Protein AF-A0A3S3JPJ8-F1 (afdb_monomer)

Solvent-accessible surface area (backbone atoms only — not comparable to full-atom values): 6575 Å² total; per-residue (Å²): 144,86,65,83,69,65,68,68,59,71,70,64,73,77,69,78,85,74,82,78,93,69,81,70,81,70,84,70,82,74,84,65,53,72,69,57,46,54,54,53,49,55,53,47,53,54,54,50,52,53,52,50,52,54,48,52,54,51,52,53,53,51,51,51,51,56,52,53,51,61,72,70,47,74,79,75,75,90,65,81,75,76,72,68,74,43,51,73,43,78,57,88,97,45,76,45,74,52,62,126

pLDDT: mean 73.3, std 16.51, range [45.66, 97.5]

Secondary structure (DSSP, 8-state):
--STTTTTTTTTTTSS----TT-----------HHHHHHHHHHHHHHHHHHHHHHHHHHHHHHHHHHHHHHHSPPPP-------SEEEEEETTEEEEEE-

Radius of gyration: 34.45 Å; Cα contacts (8 Å, |Δi|>4): 21; chains: 1; bounding box: 73×82×57 Å

Structure (mmCIF, N/CA/C/O backbone):
data_AF-A0A3S3JPJ8-F1
#
_entry.id   AF-A0A3S3JPJ8-F1
#
loop_
_atom_site.group_PDB
_atom_site.id
_atom_site.type_symbol
_atom_site.label_atom_id
_atom_site.label_alt_id
_atom_site.label_comp_id
_atom_site.label_asym_id
_atom_site.label_entity_id
_atom_site.label_seq_id
_atom_site.pdbx_PDB_ins_code
_atom_site.Cartn_x
_atom_site.Cartn_y
_atom_site.Cartn_z
_atom_site.occupancy
_atom_site.B_iso_or_equiv
_atom_site.auth_seq_id
_atom_site.auth_comp_id
_atom_site.auth_asym_id
_atom_site.auth_atom_id
_atom_site.pdbx_PDB_model_num
ATOM 1 N N . MET A 1 1 ? 24.133 66.945 -20.754 1.00 53.72 1 MET A N 1
ATOM 2 C CA . MET A 1 1 ? 22.801 66.301 -20.659 1.00 53.72 1 MET A CA 1
ATOM 3 C C . MET A 1 1 ? 22.770 64.983 -21.441 1.00 53.72 1 MET A C 1
ATOM 5 O O . MET A 1 1 ? 22.183 64.934 -22.510 1.00 53.72 1 MET A O 1
ATOM 9 N N . SER A 1 2 ? 23.423 63.915 -20.963 1.00 57.03 2 SER A N 1
ATOM 10 C CA . SER A 1 2 ? 23.468 62.642 -21.717 1.00 57.03 2 SER A CA 1
ATOM 11 C C . SER A 1 2 ? 23.725 61.404 -20.843 1.00 57.03 2 SER A C 1
ATOM 13 O O . SER A 1 2 ? 24.371 60.460 -21.279 1.00 57.03 2 SER A O 1
ATOM 15 N N . GLN A 1 3 ? 23.268 61.396 -19.588 1.00 51.91 3 GLN A N 1
ATOM 16 C CA . GLN A 1 3 ? 23.331 60.182 -18.752 1.00 51.91 3 GLN A CA 1
ATOM 17 C C . GLN A 1 3 ? 21.976 59.783 -18.154 1.00 51.91 3 GLN A C 1
ATOM 19 O O . GLN A 1 3 ? 21.758 58.624 -17.826 1.00 51.91 3 GLN A O 1
ATOM 24 N N . SER A 1 4 ? 21.003 60.695 -18.123 1.00 53.66 4 SER A N 1
ATOM 25 C CA . SER A 1 4 ? 19.684 60.442 -17.531 1.00 53.66 4 SER A CA 1
ATOM 26 C C . SER A 1 4 ? 18.716 59.652 -18.425 1.00 53.66 4 SER A C 1
ATOM 28 O O . SER A 1 4 ? 17.631 59.310 -17.970 1.00 53.66 4 SER A O 1
ATOM 30 N N . ARG A 1 5 ? 19.067 59.373 -19.691 1.00 52.84 5 ARG A N 1
ATOM 31 C CA . ARG A 1 5 ? 18.181 58.656 -20.635 1.00 52.84 5 ARG A CA 1
ATOM 32 C C . ARG A 1 5 ? 18.534 57.188 -20.862 1.00 52.84 5 ARG A C 1
ATOM 34 O O . ARG A 1 5 ? 17.709 56.458 -21.389 1.00 52.84 5 ARG A O 1
ATOM 41 N N . LEU A 1 6 ? 19.723 56.745 -20.450 1.00 50.62 6 LEU A N 1
ATOM 42 C CA . LEU A 1 6 ? 20.104 55.331 -20.551 1.00 50.62 6 LEU A CA 1
ATOM 43 C C . LEU A 1 6 ? 19.577 54.507 -19.367 1.00 50.62 6 LEU A C 1
ATOM 45 O O . LEU A 1 6 ? 19.262 53.335 -19.532 1.00 50.62 6 LEU A O 1
ATOM 49 N N . SER A 1 7 ? 19.397 55.128 -18.196 1.00 50.59 7 SER A N 1
ATOM 50 C CA . SER A 1 7 ? 18.918 54.440 -16.986 1.00 50.59 7 SER A CA 1
ATOM 51 C C . SER A 1 7 ? 17.425 54.066 -17.032 1.00 50.59 7 SER A C 1
ATOM 53 O O . SER A 1 7 ? 16.989 53.136 -16.365 1.00 50.59 7 SER A O 1
ATOM 55 N N . THR A 1 8 ? 16.623 54.737 -17.864 1.00 50.56 8 THR A N 1
ATOM 56 C CA . THR A 1 8 ? 15.173 54.482 -17.980 1.00 50.56 8 THR A CA 1
ATOM 57 C C . THR A 1 8 ? 14.792 53.425 -19.017 1.00 50.56 8 THR A C 1
ATOM 59 O O . THR A 1 8 ? 13.630 53.035 -19.069 1.00 50.56 8 THR A O 1
ATOM 62 N N . ILE A 1 9 ? 15.736 52.935 -19.828 1.00 52.69 9 ILE A N 1
ATOM 63 C CA . ILE A 1 9 ? 15.453 51.896 -20.837 1.00 52.69 9 ILE A CA 1
ATOM 64 C C . ILE A 1 9 ? 15.691 50.491 -20.265 1.00 52.69 9 ILE A C 1
ATOM 66 O O . ILE A 1 9 ? 15.013 49.542 -20.648 1.00 52.69 9 ILE A O 1
ATOM 70 N N . PHE A 1 10 ? 16.596 50.344 -19.293 1.00 51.00 10 PHE A N 1
ATOM 71 C CA . PHE A 1 10 ? 16.893 49.033 -18.706 1.00 51.00 10 PHE A CA 1
ATOM 72 C C . PHE A 1 10 ? 15.825 48.519 -17.730 1.00 51.00 10 PHE A C 1
ATOM 74 O O . PHE A 1 10 ? 15.794 47.324 -17.451 1.00 51.00 10 PHE A O 1
ATOM 81 N N . THR A 1 11 ? 14.921 49.369 -17.237 1.00 52.44 11 THR A N 1
ATOM 82 C CA . THR A 1 11 ? 13.8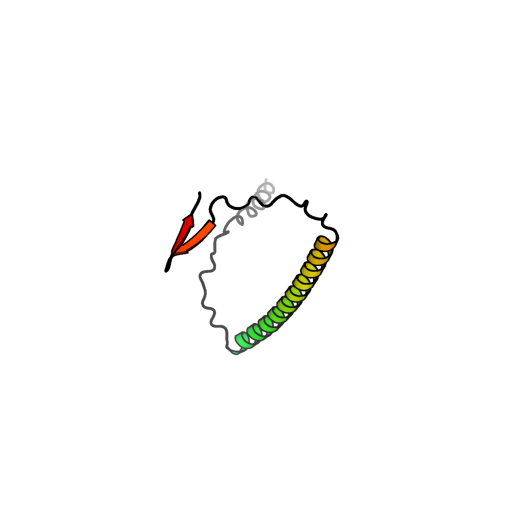88 48.957 -16.270 1.00 52.44 11 THR A CA 1
ATOM 83 C C . THR A 1 11 ? 12.546 48.565 -16.895 1.00 52.44 11 THR A C 1
ATOM 85 O O . THR A 1 11 ? 11.737 47.948 -16.209 1.00 52.44 11 THR A O 1
ATOM 88 N N . SER A 1 12 ? 12.297 48.829 -18.183 1.00 48.16 12 SER A N 1
ATOM 89 C CA . SER A 1 12 ? 11.035 48.446 -18.846 1.00 48.16 12 SER A CA 1
ATOM 90 C C . SER A 1 12 ? 11.091 47.109 -19.597 1.00 48.16 12 SER A C 1
ATOM 92 O O . SER A 1 12 ? 10.045 46.553 -19.926 1.00 48.16 12 SER A O 1
ATOM 94 N N . ALA A 1 13 ? 12.280 46.539 -19.818 1.00 49.94 13 ALA A N 1
ATOM 95 C CA . ALA A 1 13 ? 12.438 45.266 -20.530 1.00 49.94 13 ALA A CA 1
ATOM 96 C C . ALA A 1 13 ? 12.241 44.012 -19.649 1.00 49.94 13 ALA A C 1
ATOM 98 O O . ALA A 1 13 ? 12.196 42.902 -20.171 1.00 49.94 13 ALA A O 1
ATOM 99 N N . LEU A 1 14 ? 12.101 44.162 -18.326 1.00 52.97 14 LEU A N 1
ATOM 100 C CA . LEU A 1 14 ? 11.967 43.031 -17.391 1.00 52.97 14 LEU A CA 1
ATOM 101 C C . LEU A 1 14 ? 10.517 42.613 -17.087 1.00 52.97 14 LEU A C 1
ATOM 103 O O . LEU A 1 14 ? 10.310 41.649 -16.360 1.00 52.97 14 LEU A O 1
ATOM 107 N N . LEU A 1 15 ? 9.510 43.294 -17.644 1.00 52.34 15 LEU A N 1
ATOM 108 C CA . LEU A 1 15 ? 8.093 43.042 -17.328 1.00 52.34 15 LEU A CA 1
ATOM 109 C C . LEU A 1 15 ? 7.280 42.393 -18.463 1.00 52.34 15 LEU A C 1
ATOM 111 O O . LEU A 1 15 ? 6.086 42.164 -18.294 1.00 52.34 15 LEU A O 1
ATOM 115 N N . ALA A 1 16 ? 7.905 42.043 -19.592 1.00 50.38 16 ALA A N 1
ATOM 116 C CA . ALA A 1 16 ? 7.219 41.428 -20.737 1.00 50.38 16 ALA A CA 1
ATOM 117 C C . ALA A 1 16 ? 7.336 39.890 -20.809 1.00 50.38 16 ALA A C 1
ATOM 119 O O . ALA A 1 16 ? 6.949 39.290 -21.806 1.00 50.38 16 ALA A O 1
ATOM 120 N N . THR A 1 17 ? 7.850 39.227 -19.770 1.00 54.00 17 THR A N 1
ATOM 121 C CA . THR A 1 17 ? 7.882 37.752 -19.667 1.00 54.00 17 THR A CA 1
ATOM 122 C C . THR A 1 17 ? 6.805 37.202 -18.732 1.00 54.00 17 THR A C 1
ATOM 124 O O . THR A 1 17 ? 6.893 36.072 -18.254 1.00 54.00 17 THR A O 1
ATOM 127 N N . ALA A 1 18 ? 5.757 37.985 -18.481 1.00 56.41 18 ALA A N 1
ATOM 128 C CA . ALA A 1 18 ? 4.573 37.520 -17.790 1.00 56.41 18 ALA A CA 1
ATOM 129 C C . ALA A 1 18 ? 3.506 37.092 -18.814 1.00 56.41 18 ALA A C 1
ATOM 131 O O . ALA A 1 18 ? 2.985 37.912 -19.562 1.00 56.41 18 ALA A O 1
ATOM 132 N N . ILE A 1 19 ? 3.130 35.810 -18.722 1.00 57.12 19 ILE A N 1
ATOM 133 C CA . ILE A 1 19 ? 1.851 35.212 -19.146 1.00 57.12 19 ILE A CA 1
ATOM 134 C C . ILE A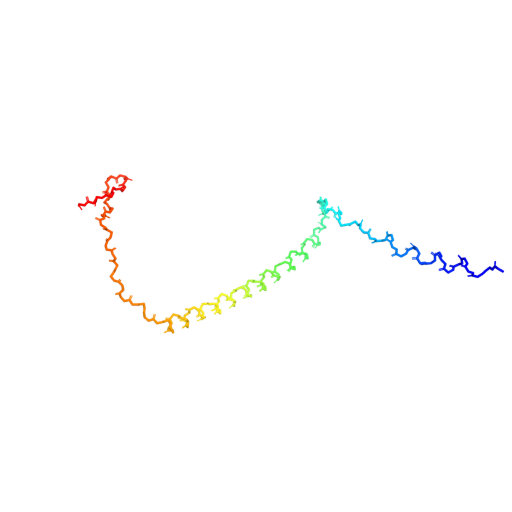 1 19 ? 1.828 34.594 -20.560 1.00 57.12 19 ILE A C 1
ATOM 136 O O . ILE A 1 19 ? 1.311 35.158 -21.517 1.00 57.12 19 ILE A O 1
ATOM 140 N N . LEU A 1 20 ? 2.243 33.325 -20.633 1.00 46.34 20 LEU A N 1
ATOM 141 C CA . LEU A 1 20 ? 1.520 32.301 -21.401 1.00 46.34 20 LEU A CA 1
ATOM 142 C C . LEU A 1 20 ? 1.429 30.998 -20.576 1.00 46.34 20 LEU A C 1
ATOM 144 O O . LEU A 1 20 ? 2.188 30.059 -20.813 1.00 46.34 20 LEU A O 1
ATOM 148 N N . PRO A 1 21 ? 0.506 30.883 -19.602 1.00 48.97 21 PRO A N 1
ATOM 149 C CA . PRO A 1 21 ? 0.107 29.594 -19.060 1.00 48.97 21 PRO A CA 1
ATOM 150 C C . PRO A 1 21 ? -0.967 29.032 -19.998 1.00 48.97 21 PRO A C 1
ATOM 152 O O . PRO A 1 21 ? -2.160 29.184 -19.756 1.00 48.97 21 PRO A O 1
ATOM 155 N N . GLY A 1 22 ? -0.565 28.481 -21.143 1.00 51.53 22 GLY A N 1
ATOM 156 C CA . GLY A 1 22 ? -1.566 28.084 -22.139 1.00 51.53 22 GLY A CA 1
ATOM 157 C C . GLY A 1 22 ? -1.095 27.248 -23.318 1.00 51.53 22 GLY A C 1
ATOM 158 O O . GLY A 1 22 ? -1.915 26.920 -24.172 1.00 51.53 22 GLY A O 1
ATOM 159 N N . ALA A 1 23 ? 0.177 26.851 -23.382 1.00 45.66 23 ALA A N 1
ATOM 160 C CA . ALA A 1 23 ? 0.582 25.808 -24.315 1.00 45.66 23 ALA A CA 1
ATOM 161 C C . ALA A 1 23 ? 0.116 24.458 -23.755 1.00 45.66 23 ALA A C 1
ATOM 163 O O . ALA A 1 23 ? 0.851 23.751 -23.068 1.00 45.66 23 ALA A O 1
ATOM 164 N N . SER A 1 24 ? -1.152 24.133 -24.007 1.00 53.84 24 SER A N 1
ATOM 165 C CA . SER A 1 24 ? -1.630 22.754 -23.950 1.00 53.84 24 SER A CA 1
ATOM 166 C C . SER A 1 24 ? -0.630 21.865 -24.703 1.00 53.84 24 SER A C 1
ATOM 168 O O . SER A 1 24 ? -0.285 22.191 -25.844 1.00 53.84 24 SER A O 1
ATOM 170 N N . PRO A 1 25 ? -0.116 20.769 -24.117 1.00 49.97 25 PRO A N 1
ATOM 171 C CA . PRO A 1 25 ? 0.589 19.786 -24.912 1.00 49.97 25 PRO A CA 1
ATOM 172 C C . PRO A 1 25 ? -0.469 19.117 -25.789 1.00 49.97 25 PRO A C 1
ATOM 174 O O . PRO A 1 25 ? -1.113 18.148 -25.391 1.00 49.97 25 PRO A O 1
ATOM 177 N N . ALA A 1 26 ? -0.685 19.675 -26.983 1.00 50.50 26 ALA A N 1
ATOM 178 C CA . ALA A 1 26 ? -1.260 18.933 -28.087 1.00 50.50 26 ALA A CA 1
ATOM 179 C C . ALA A 1 26 ? -0.489 17.615 -28.145 1.00 50.50 26 ALA A C 1
ATOM 181 O O . ALA A 1 26 ? 0.744 17.629 -28.164 1.00 50.50 26 ALA A O 1
ATOM 182 N N . ALA A 1 27 ? -1.211 16.500 -28.048 1.00 56.25 27 ALA A N 1
ATOM 183 C CA . ALA A 1 27 ? -0.651 15.163 -27.986 1.00 56.25 27 ALA A CA 1
ATOM 184 C C . ALA A 1 27 ? 0.235 14.913 -29.215 1.00 56.25 27 ALA A C 1
ATOM 186 O O . ALA A 1 27 ? -0.222 14.457 -30.260 1.00 56.25 27 ALA A O 1
ATOM 187 N N . LEU A 1 28 ? 1.520 15.238 -29.088 1.00 52.41 28 LEU A N 1
ATOM 188 C CA . LEU A 1 28 ? 2.558 14.783 -29.987 1.00 52.41 28 LEU A CA 1
ATOM 189 C C . LEU A 1 28 ? 2.622 13.278 -29.772 1.00 52.41 28 LEU A C 1
ATOM 191 O O . LEU A 1 28 ? 3.054 12.813 -28.717 1.00 52.41 28 LEU A O 1
ATOM 195 N N . ALA A 1 29 ? 2.153 12.514 -30.755 1.00 57.00 29 ALA A N 1
ATOM 196 C CA . ALA A 1 29 ? 2.450 11.098 -30.852 1.00 57.00 29 ALA A CA 1
ATOM 197 C C . ALA A 1 29 ? 3.968 10.970 -31.031 1.00 57.00 29 ALA A C 1
ATOM 199 O O . ALA A 1 29 ? 4.490 10.963 -32.144 1.00 57.00 29 ALA A O 1
ATOM 200 N N . GLN A 1 30 ? 4.690 10.966 -29.912 1.00 58.88 30 GLN A N 1
ATOM 201 C CA . GLN A 1 30 ? 6.127 10.779 -29.885 1.00 58.88 30 GLN A CA 1
ATOM 202 C C . GLN A 1 30 ? 6.390 9.355 -30.371 1.00 58.88 30 GLN A C 1
ATOM 204 O O . GLN A 1 30 ? 6.113 8.374 -29.672 1.00 58.88 30 GLN A O 1
ATOM 209 N N . VAL A 1 31 ? 6.886 9.234 -31.603 1.00 61.03 31 VAL A N 1
ATOM 210 C CA . VAL A 1 31 ? 7.423 7.983 -32.140 1.00 61.03 31 VAL A CA 1
ATOM 211 C C . VAL A 1 31 ? 8.716 7.701 -31.378 1.00 61.03 31 VAL A C 1
ATOM 213 O O . VAL A 1 31 ? 9.809 8.060 -31.798 1.00 61.03 31 VAL A O 1
ATOM 216 N N . LEU A 1 32 ? 8.568 7.129 -30.183 1.00 62.47 32 LEU A N 1
ATOM 217 C CA . LEU A 1 32 ? 9.676 6.664 -29.360 1.00 62.47 32 LEU A CA 1
ATOM 218 C C . LEU A 1 32 ? 10.359 5.505 -30.089 1.00 62.47 3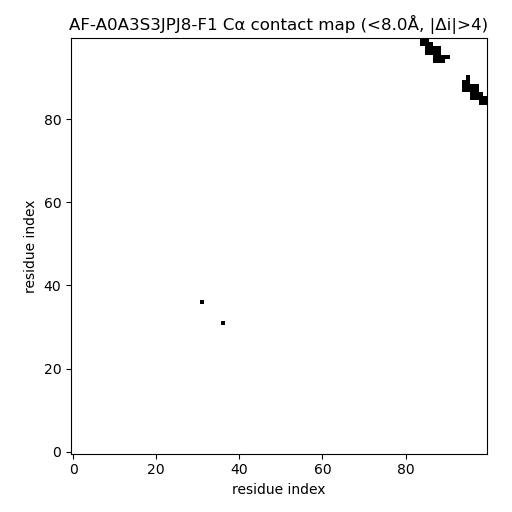2 LEU A C 1
ATOM 220 O O . LEU A 1 32 ? 9.701 4.512 -30.420 1.00 62.47 32 LEU A O 1
ATOM 224 N N . ASN A 1 33 ? 11.664 5.640 -30.323 1.00 68.31 33 ASN A N 1
ATOM 225 C CA . ASN A 1 33 ? 12.512 4.607 -30.908 1.00 68.31 33 ASN A CA 1
ATOM 226 C C . ASN A 1 33 ? 12.345 3.299 -30.096 1.00 68.31 33 ASN A C 1
ATOM 228 O O . ASN A 1 33 ? 12.289 3.367 -28.863 1.00 68.31 33 ASN A O 1
ATOM 232 N N . PRO A 1 34 ? 12.241 2.102 -30.709 1.00 66.56 34 PRO A N 1
ATOM 233 C CA . PRO A 1 34 ? 12.011 0.859 -29.963 1.00 66.56 34 PRO A CA 1
ATOM 234 C C . PRO A 1 34 ? 13.042 0.588 -28.854 1.00 66.56 34 PRO A C 1
ATOM 236 O O . PRO A 1 34 ? 12.699 0.004 -27.827 1.00 66.56 34 PRO A O 1
ATOM 239 N N . ALA A 1 35 ? 14.284 1.056 -29.024 1.00 69.56 35 ALA A N 1
ATOM 240 C CA . ALA A 1 35 ? 15.322 0.991 -27.995 1.00 69.56 35 ALA A CA 1
ATOM 241 C C . ALA A 1 35 ? 14.984 1.849 -26.757 1.00 69.56 35 ALA A C 1
ATOM 243 O O . ALA A 1 35 ? 15.078 1.362 -25.629 1.00 69.56 35 ALA A O 1
ATOM 244 N N . ASP A 1 36 ? 14.500 3.076 -26.962 1.00 70.12 36 ASP A N 1
ATOM 245 C CA . ASP A 1 36 ? 14.092 3.986 -25.884 1.00 70.12 36 ASP A CA 1
ATOM 246 C C . ASP A 1 36 ? 12.812 3.500 -25.193 1.00 70.12 36 ASP A C 1
ATOM 248 O O . ASP A 1 36 ? 12.677 3.616 -23.975 1.00 70.12 36 ASP A O 1
ATOM 252 N N . ARG A 1 37 ? 11.893 2.865 -25.939 1.00 70.25 37 ARG A N 1
ATOM 253 C CA . ARG A 1 37 ? 10.721 2.193 -25.350 1.00 70.25 37 ARG A CA 1
ATOM 254 C C . ARG A 1 37 ? 11.129 1.108 -24.360 1.00 70.25 37 ARG A C 1
ATOM 256 O O . ARG A 1 37 ? 10.561 1.052 -23.277 1.00 70.25 37 ARG A O 1
ATOM 263 N N . ASN A 1 38 ? 12.114 0.274 -24.692 1.00 75.88 38 ASN A N 1
ATOM 264 C CA . ASN A 1 38 ? 12.578 -0.780 -23.786 1.00 75.88 38 ASN A CA 1
ATOM 265 C C . ASN A 1 38 ? 13.213 -0.209 -22.508 1.00 75.88 38 ASN A C 1
ATOM 267 O O . ASN A 1 38 ? 12.995 -0.750 -21.423 1.00 75.88 38 ASN A O 1
ATOM 271 N N . ALA A 1 39 ? 13.953 0.898 -22.615 1.00 76.19 39 ALA A N 1
ATOM 272 C CA . ALA A 1 39 ? 14.508 1.592 -21.454 1.00 76.19 39 ALA A CA 1
ATOM 273 C C . ALA A 1 39 ? 13.404 2.190 -20.559 1.00 76.19 39 ALA A C 1
ATOM 275 O O . ALA A 1 39 ? 13.419 1.992 -19.342 1.00 76.19 39 ALA A O 1
ATOM 276 N N . LEU A 1 40 ? 12.403 2.843 -21.160 1.00 77.50 40 LEU A N 1
ATOM 277 C CA . LEU A 1 40 ? 11.245 3.412 -20.459 1.00 77.50 40 LEU A CA 1
ATOM 278 C C . LEU A 1 40 ? 10.364 2.346 -19.796 1.00 77.50 40 LEU A C 1
ATOM 280 O O . LEU A 1 40 ? 9.852 2.569 -18.697 1.00 77.50 40 LEU A O 1
ATOM 284 N N . VAL A 1 41 ? 10.189 1.189 -20.442 1.00 81.31 41 VAL A N 1
ATOM 285 C CA . VAL A 1 41 ? 9.447 0.048 -19.884 1.00 81.31 41 VAL A CA 1
ATOM 286 C C . VAL A 1 41 ? 10.174 -0.506 -18.663 1.00 81.31 41 VAL A C 1
ATOM 288 O O . VAL A 1 41 ? 9.556 -0.609 -17.608 1.00 81.31 41 VAL A O 1
ATOM 291 N N . ARG A 1 42 ? 11.489 -0.756 -18.743 1.00 76.62 42 ARG A N 1
ATOM 292 C CA . ARG A 1 42 ? 12.267 -1.228 -17.581 1.00 76.62 42 ARG A CA 1
ATOM 293 C C . ARG A 1 42 ? 12.238 -0.244 -16.413 1.00 76.62 42 ARG A C 1
ATOM 295 O O . ARG A 1 42 ? 12.130 -0.658 -15.261 1.00 76.62 42 ARG A O 1
ATOM 302 N N . GLN A 1 43 ? 12.320 1.057 -16.692 1.00 80.44 43 GLN A N 1
ATOM 303 C CA . GLN A 1 43 ? 12.230 2.080 -15.650 1.00 80.44 43 GLN A CA 1
ATOM 304 C C . GLN A 1 43 ? 10.838 2.099 -14.997 1.00 80.44 43 GLN A C 1
ATOM 306 O O . GLN A 1 43 ? 10.738 2.163 -13.771 1.00 80.44 43 GLN A O 1
ATOM 311 N N . ASN A 1 44 ? 9.772 1.972 -15.794 1.00 87.56 44 ASN A N 1
ATOM 312 C CA . ASN A 1 44 ? 8.410 1.849 -15.276 1.00 87.56 44 ASN A CA 1
ATOM 313 C C . ASN A 1 44 ? 8.225 0.586 -14.436 1.00 87.56 44 ASN A C 1
ATOM 315 O O . ASN A 1 44 ? 7.604 0.653 -13.382 1.00 87.56 44 ASN A O 1
ATOM 319 N N . GLU A 1 45 ? 8.764 -0.554 -14.861 1.00 89.62 45 GLU A N 1
ATOM 320 C CA . GLU A 1 45 ? 8.663 -1.811 -14.114 1.00 89.62 45 GLU A CA 1
ATOM 321 C C . GLU A 1 45 ? 9.272 -1.690 -12.714 1.00 89.62 45 GLU A C 1
ATOM 323 O O . GLU A 1 45 ? 8.637 -2.085 -11.733 1.00 89.62 45 GL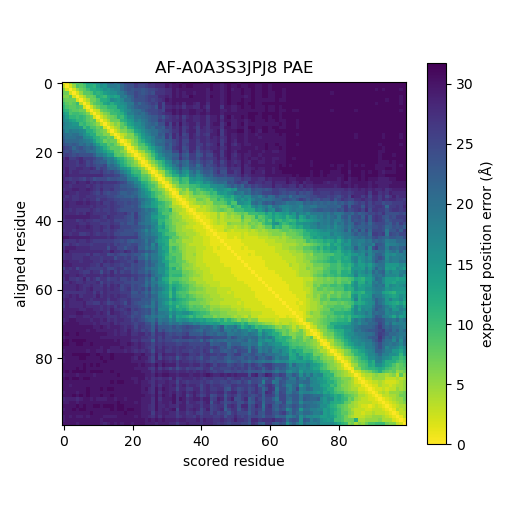U A O 1
ATOM 328 N N . LEU A 1 46 ? 10.456 -1.076 -12.600 1.00 90.81 46 LEU A N 1
ATOM 329 C CA . LEU A 1 46 ? 11.093 -0.821 -11.306 1.00 90.81 46 LEU A CA 1
ATOM 330 C C . LEU A 1 46 ? 10.244 0.110 -10.432 1.00 90.81 46 LEU A C 1
ATOM 332 O O . LEU A 1 46 ? 9.994 -0.192 -9.264 1.00 90.81 46 LEU A O 1
ATOM 336 N N . GLN A 1 47 ? 9.731 1.198 -11.008 1.00 91.94 47 GLN A N 1
ATOM 337 C CA . GLN A 1 47 ? 8.879 2.144 -10.290 1.00 91.94 47 GLN A CA 1
ATOM 338 C C . GLN A 1 47 ? 7.547 1.509 -9.853 1.00 91.94 47 GLN A C 1
ATOM 340 O O . GLN A 1 47 ? 7.029 1.793 -8.771 1.00 91.94 47 GLN A O 1
ATOM 345 N N . VAL A 1 48 ? 6.969 0.627 -10.670 1.00 94.81 48 VAL A N 1
ATOM 346 C CA . VAL A 1 48 ? 5.754 -0.129 -10.337 1.00 94.81 48 VAL A CA 1
ATOM 347 C C . VAL A 1 48 ? 6.023 -1.095 -9.188 1.00 94.81 48 VAL A C 1
ATOM 349 O O . VAL A 1 48 ? 5.195 -1.196 -8.278 1.00 94.81 48 VAL A O 1
ATOM 352 N N . LEU A 1 49 ? 7.172 -1.776 -9.193 1.00 94.62 49 LEU A N 1
ATOM 353 C CA . LEU A 1 49 ? 7.559 -2.693 -8.124 1.00 94.62 49 LEU A CA 1
ATOM 354 C C . LEU A 1 49 ? 7.721 -1.957 -6.786 1.00 94.62 49 LEU A C 1
ATOM 356 O O . LEU A 1 49 ? 7.149 -2.380 -5.779 1.00 94.62 49 LEU A O 1
ATOM 360 N N . GLU A 1 50 ? 8.421 -0.821 -6.789 1.00 95.06 50 GLU A N 1
ATOM 361 C CA . GLU A 1 50 ? 8.590 0.029 -5.607 1.00 95.06 50 GLU A CA 1
ATOM 362 C C . GLU A 1 50 ? 7.236 0.519 -5.074 1.00 95.06 50 GLU A C 1
ATOM 364 O O . GLU A 1 50 ? 6.925 0.377 -3.889 1.00 95.06 50 GLU A O 1
ATOM 369 N N . ASN A 1 51 ? 6.371 1.019 -5.961 1.00 96.56 51 ASN A N 1
ATOM 370 C CA . ASN A 1 51 ? 5.028 1.457 -5.589 1.00 96.56 51 ASN A CA 1
ATOM 371 C C . ASN A 1 51 ? 4.179 0.320 -5.007 1.00 96.56 51 ASN A C 1
ATOM 373 O O . ASN A 1 51 ? 3.399 0.546 -4.077 1.00 96.56 51 ASN A O 1
ATOM 377 N N . ARG A 1 52 ? 4.310 -0.901 -5.537 1.00 96.25 52 ARG A N 1
ATOM 378 C CA . ARG A 1 52 ? 3.604 -2.078 -5.019 1.00 96.25 52 ARG A CA 1
ATOM 379 C C . ARG A 1 52 ? 4.077 -2.418 -3.607 1.00 96.25 52 ARG A C 1
ATOM 381 O O . ARG A 1 52 ? 3.225 -2.599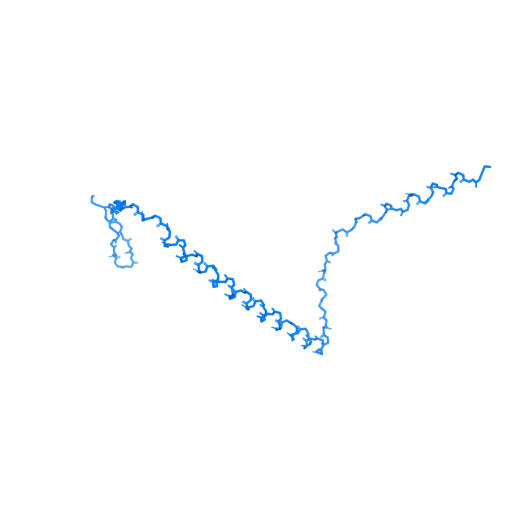 -2.739 1.00 96.25 52 ARG A O 1
ATOM 388 N N . LEU A 1 53 ? 5.388 -2.440 -3.364 1.00 97.12 53 LEU A N 1
ATOM 389 C CA . LEU A 1 53 ? 5.946 -2.665 -2.026 1.00 97.12 53 LEU A CA 1
ATOM 390 C C . LEU A 1 53 ? 5.478 -1.595 -1.035 1.00 97.12 53 LEU A C 1
ATOM 392 O O . LEU A 1 53 ? 4.959 -1.924 0.032 1.00 97.12 53 LEU A O 1
ATOM 396 N N . ARG A 1 54 ? 5.552 -0.317 -1.420 1.00 96.62 54 ARG A N 1
ATOM 397 C CA . ARG A 1 54 ? 5.106 0.803 -0.581 1.00 96.62 54 ARG A CA 1
ATOM 398 C C . ARG A 1 54 ? 3.625 0.691 -0.213 1.00 96.62 54 ARG A C 1
ATOM 400 O O . ARG A 1 54 ? 3.250 0.905 0.939 1.00 96.62 54 ARG A O 1
ATOM 407 N N . ARG A 1 55 ? 2.773 0.320 -1.178 1.00 97.12 55 ARG A N 1
ATOM 408 C CA . ARG A 1 55 ? 1.338 0.097 -0.936 1.00 97.12 55 ARG A CA 1
ATOM 409 C C . ARG A 1 55 ? 1.090 -1.086 -0.009 1.00 97.12 55 ARG A C 1
ATOM 411 O O . ARG A 1 55 ? 0.243 -0.962 0.869 1.00 97.12 55 ARG A O 1
ATOM 418 N N . GLN A 1 56 ? 1.806 -2.196 -0.177 1.00 97.06 56 GLN A N 1
ATOM 419 C CA . GLN A 1 56 ? 1.666 -3.358 0.706 1.00 97.06 56 GLN A CA 1
ATOM 420 C C . GLN A 1 56 ? 2.030 -3.008 2.150 1.00 97.06 56 GLN A C 1
ATOM 422 O O . GLN A 1 56 ? 1.269 -3.315 3.066 1.00 97.06 56 GLN A O 1
ATOM 427 N N . GLN A 1 57 ? 3.141 -2.299 2.347 1.00 96.81 57 GLN A N 1
ATOM 428 C CA . GLN A 1 57 ? 3.576 -1.874 3.674 1.00 96.81 57 GLN A CA 1
ATOM 429 C C . GLN A 1 57 ? 2.555 -0.933 4.328 1.00 96.81 57 GLN A C 1
ATOM 431 O O . GLN A 1 57 ? 2.172 -1.133 5.480 1.00 96.81 57 GLN A O 1
ATOM 436 N N . TYR A 1 58 ? 2.038 0.041 3.574 1.00 97.50 58 TYR A N 1
ATOM 437 C CA . TYR A 1 58 ? 1.003 0.951 4.067 1.00 97.50 58 TYR A CA 1
ATOM 438 C C . TYR A 1 58 ? -0.303 0.222 4.423 1.00 97.50 58 TYR A C 1
ATOM 440 O O . TYR A 1 58 ? -0.933 0.518 5.439 1.00 97.50 58 TYR A O 1
ATOM 448 N N . GLN A 1 59 ? -0.706 -0.760 3.611 1.00 97.44 59 GLN A N 1
ATOM 449 C CA . GLN A 1 59 ? -1.891 -1.573 3.881 1.00 97.44 59 GLN A CA 1
ATOM 450 C C . GLN A 1 59 ? -1.742 -2.387 5.167 1.00 97.44 59 GLN A C 1
ATOM 452 O O . GLN A 1 59 ? -2.667 -2.396 5.978 1.00 97.44 59 GLN A O 1
ATOM 457 N N . GLN A 1 60 ? -0.589 -3.025 5.382 1.00 96.81 60 GLN A N 1
ATOM 458 C CA . GLN A 1 60 ? -0.322 -3.762 6.620 1.00 96.81 60 GLN A CA 1
ATOM 459 C C . GLN A 1 60 ? -0.359 -2.841 7.840 1.0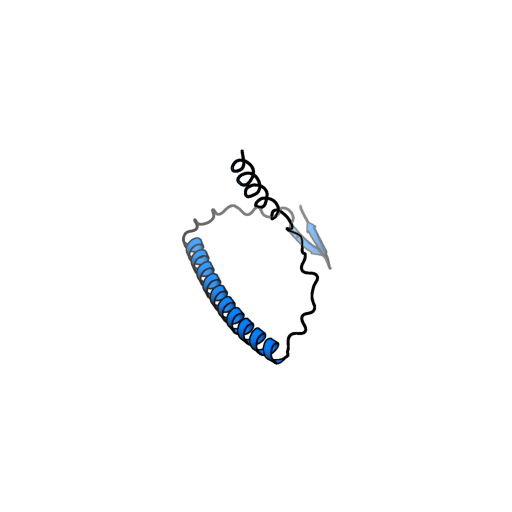0 96.81 60 GLN A C 1
ATOM 461 O O . GLN A 1 60 ? -1.007 -3.162 8.835 1.00 96.81 60 GLN A O 1
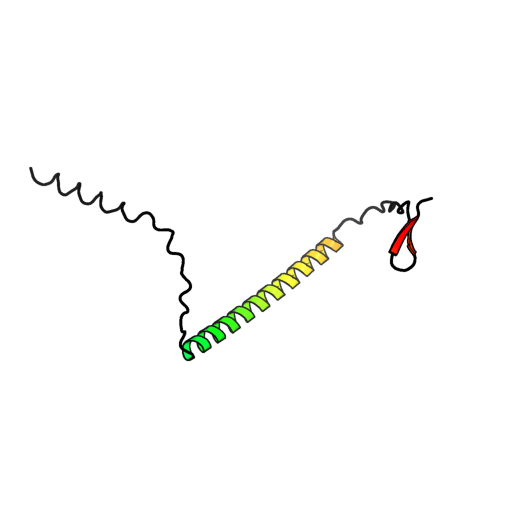ATOM 466 N N . GLN A 1 61 ? 0.258 -1.664 7.742 1.00 96.62 61 GLN A N 1
ATOM 467 C CA . GLN A 1 61 ? 0.275 -0.704 8.841 1.00 96.62 61 GLN A CA 1
ATOM 468 C C . GLN A 1 61 ? -1.138 -0.208 9.189 1.00 96.62 61 GLN A C 1
ATOM 470 O O . GLN A 1 61 ? -1.518 -0.175 10.357 1.00 96.62 61 GLN A O 1
ATOM 475 N N . GLN A 1 62 ? -1.973 0.090 8.184 1.00 96.62 62 GLN A N 1
ATOM 476 C CA . GLN A 1 62 ? -3.379 0.424 8.431 1.00 96.62 62 GLN A CA 1
ATOM 477 C C . GLN A 1 62 ? -4.153 -0.719 9.095 1.00 96.62 62 GLN A C 1
ATOM 479 O O . GLN A 1 62 ? -5.018 -0.459 9.931 1.00 96.62 62 GLN A O 1
ATOM 484 N N . GLN A 1 63 ? -3.894 -1.973 8.714 1.00 95.19 63 GLN A N 1
ATOM 485 C CA . GLN A 1 63 ? -4.564 -3.117 9.334 1.00 95.19 63 GLN A CA 1
ATOM 486 C C . GLN A 1 63 ? -4.200 -3.242 10.814 1.00 95.19 63 GLN A C 1
ATOM 488 O O . GLN A 1 63 ? -5.092 -3.498 11.620 1.00 95.19 63 GLN A O 1
ATOM 493 N N . GLN A 1 64 ? -2.937 -2.998 11.174 1.00 95.12 64 GLN A N 1
ATOM 494 C CA . GLN A 1 64 ? -2.491 -2.993 12.568 1.00 95.12 64 GLN A CA 1
ATOM 495 C C . GLN A 1 64 ? -3.199 -1.911 13.387 1.00 95.12 64 GLN A C 1
ATOM 497 O O . GLN A 1 64 ? -3.759 -2.225 14.433 1.00 95.12 64 GLN A O 1
ATOM 502 N N . PHE A 1 65 ? -3.272 -0.673 12.886 1.00 94.81 65 PHE A N 1
ATOM 503 C CA . PHE A 1 65 ? -4.001 0.397 13.579 1.00 94.81 65 PHE A CA 1
ATOM 504 C C . PHE A 1 65 ? -5.490 0.077 13.733 1.00 94.81 65 PHE A C 1
ATOM 506 O O . PHE A 1 65 ? -6.040 0.210 14.818 1.00 94.81 65 PHE A O 1
ATOM 513 N N . ARG A 1 66 ? -6.142 -0.453 12.689 1.00 91.25 66 ARG A N 1
ATOM 514 C CA . ARG A 1 66 ? -7.551 -0.878 12.783 1.00 91.25 66 ARG A CA 1
ATOM 515 C C . ARG A 1 66 ? -7.767 -2.016 13.780 1.00 91.25 66 ARG A C 1
ATOM 517 O O . ARG A 1 66 ? -8.854 -2.111 14.342 1.00 91.25 66 ARG A O 1
ATOM 524 N N . ALA A 1 67 ? -6.801 -2.920 13.931 1.00 91.31 67 ALA A N 1
ATOM 525 C CA . ALA A 1 67 ? -6.875 -3.996 14.915 1.00 91.31 67 ALA A CA 1
ATOM 526 C C . ALA A 1 67 ? -6.743 -3.433 16.336 1.00 91.31 67 ALA A C 1
ATOM 528 O O . ALA A 1 67 ? -7.589 -3.724 17.174 1.00 91.31 67 ALA A O 1
ATOM 529 N N . GLN A 1 68 ? -5.765 -2.554 16.557 1.00 90.06 68 GLN A N 1
ATOM 530 C CA . GLN A 1 68 ? -5.552 -1.879 17.837 1.00 90.06 68 GLN A CA 1
ATOM 531 C C . GLN A 1 68 ? -6.764 -1.029 18.248 1.00 90.06 68 GLN A C 1
ATOM 533 O O . GLN A 1 68 ? -7.254 -1.147 19.367 1.00 90.06 68 GLN A O 1
ATOM 538 N N . ASP A 1 69 ? -7.326 -0.250 17.325 1.00 87.25 69 ASP A N 1
ATOM 539 C CA . ASP A 1 69 ? -8.516 0.560 17.595 1.00 87.25 69 ASP A CA 1
ATOM 540 C C . ASP A 1 69 ? -9.740 -0.296 17.950 1.00 87.25 69 ASP A C 1
ATOM 542 O O . ASP A 1 69 ? -10.581 0.128 18.738 1.00 87.25 69 ASP A O 1
ATOM 546 N N . ARG A 1 70 ? -9.863 -1.511 17.393 1.00 81.81 70 ARG A N 1
ATOM 547 C CA . ARG A 1 70 ? -10.955 -2.436 17.745 1.00 81.81 70 ARG A CA 1
ATOM 548 C C . ARG A 1 70 ? -10.813 -3.012 19.149 1.00 81.81 70 ARG A C 1
ATOM 550 O O . ARG A 1 70 ? -11.840 -3.277 19.762 1.00 81.81 70 ARG A O 1
ATOM 557 N N . GLU A 1 71 ? -9.591 -3.220 19.633 1.00 76.62 71 GLU A N 1
ATOM 558 C CA . GLU A 1 71 ? -9.349 -3.687 21.004 1.00 76.62 71 GLU A CA 1
ATOM 559 C C . GLU A 1 71 ? -9.647 -2.595 22.036 1.00 76.62 71 GLU A C 1
ATOM 561 O O . GLU A 1 71 ? -10.179 -2.885 23.104 1.00 76.62 71 GLU A O 1
ATOM 566 N N . VAL A 1 72 ? -9.335 -1.337 21.707 1.00 74.50 72 VAL A N 1
ATOM 567 C CA . VAL A 1 72 ? -9.521 -0.188 22.611 1.00 74.50 72 VAL A CA 1
ATOM 568 C C . VAL A 1 72 ? -10.933 0.402 22.521 1.00 74.50 72 VAL A C 1
ATOM 570 O O . VAL A 1 72 ? -11.365 1.124 23.422 1.00 74.50 72 VAL A O 1
ATOM 573 N N . ALA A 1 73 ? -11.680 0.102 21.454 1.00 73.62 73 ALA A N 1
ATOM 574 C CA . ALA A 1 73 ? -13.034 0.605 21.287 1.00 73.62 73 ALA A CA 1
ATOM 575 C C . ALA A 1 73 ? -13.927 0.161 22.462 1.00 73.62 73 ALA A C 1
ATOM 577 O O . ALA A 1 73 ? -14.021 -1.037 22.745 1.00 73.62 73 ALA A O 1
ATOM 578 N N . PRO A 1 74 ? -14.627 1.101 23.128 1.00 71.00 74 PRO A N 1
ATOM 579 C CA . PRO A 1 74 ? -15.569 0.749 24.178 1.00 71.00 74 PRO A CA 1
ATOM 580 C C . PRO A 1 74 ? -16.617 -0.208 23.612 1.00 71.00 74 PRO A C 1
ATOM 582 O O . PRO A 1 74 ? -17.091 -0.030 22.483 1.00 71.00 74 PRO A O 1
ATOM 585 N N . GLN A 1 75 ? -16.969 -1.233 24.397 1.00 70.25 75 GLN A N 1
ATOM 586 C CA . GLN A 1 75 ? -18.027 -2.164 24.021 1.00 70.25 75 GLN A CA 1
ATOM 587 C C . GLN A 1 75 ? -19.267 -1.355 23.651 1.00 70.25 75 GLN A C 1
ATOM 589 O O . GLN A 1 75 ? -19.711 -0.496 24.418 1.00 70.25 75 GLN A O 1
ATOM 594 N N . ARG A 1 76 ? -19.783 -1.578 22.434 1.00 70.25 76 ARG A N 1
ATOM 595 C CA . ARG A 1 76 ? -20.996 -0.890 21.998 1.00 70.25 76 ARG A CA 1
ATOM 596 C C . ARG A 1 76 ? -22.089 -1.226 23.011 1.00 70.25 76 ARG A C 1
ATOM 598 O O . ARG A 1 76 ? -22.267 -2.413 23.286 1.00 70.25 76 ARG A O 1
ATOM 605 N N . PRO A 1 77 ? -22.7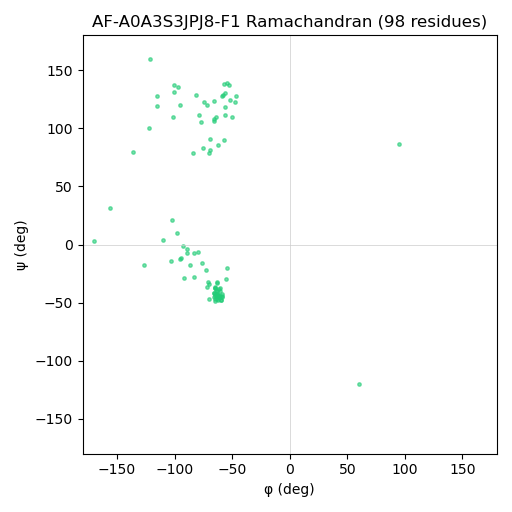90 -0.221 23.564 1.00 73.81 77 PRO A N 1
ATOM 606 C CA . PRO A 1 77 ? -23.910 -0.492 24.444 1.00 73.81 77 PRO A CA 1
ATOM 607 C C . PRO A 1 77 ? -24.886 -1.409 23.712 1.00 73.81 77 PRO A C 1
ATOM 609 O O . PRO A 1 77 ? -25.100 -1.249 22.506 1.00 73.81 77 PRO A O 1
ATOM 612 N N . ASP A 1 78 ? -25.429 -2.385 24.436 1.00 70.75 78 ASP A N 1
ATOM 613 C CA . ASP A 1 78 ? -26.436 -3.302 23.916 1.00 70.75 78 ASP A CA 1
ATOM 614 C C . ASP A 1 78 ? -27.739 -2.514 23.729 1.00 70.75 78 ASP A C 1
ATOM 616 O O . ASP A 1 78 ? -28.616 -2.451 24.591 1.00 70.75 78 ASP A O 1
ATOM 620 N N . VAL A 1 79 ? -27.798 -1.755 22.636 1.00 72.06 79 VAL A N 1
ATOM 621 C CA . VAL A 1 79 ? -29.000 -1.038 22.237 1.00 72.06 79 VAL A CA 1
ATOM 622 C C . VAL A 1 79 ? -29.932 -2.093 21.679 1.00 72.06 79 VAL A C 1
ATOM 624 O O . VAL A 1 79 ? -29.561 -2.781 20.724 1.00 72.06 79 VAL A O 1
ATOM 627 N N . GLN A 1 80 ? -31.138 -2.206 22.245 1.00 70.00 80 GLN A N 1
ATOM 628 C CA . GLN A 1 80 ? -32.173 -3.053 21.666 1.00 70.00 80 GLN A CA 1
ATOM 629 C C . GLN A 1 80 ? -32.299 -2.715 20.183 1.00 70.00 80 GLN A C 1
ATOM 631 O O . GLN A 1 80 ? -32.735 -1.623 19.809 1.00 70.00 80 GLN A O 1
ATOM 636 N N . GLN A 1 81 ? -31.869 -3.649 19.336 1.00 69.44 81 GLN A N 1
ATOM 637 C CA . GLN A 1 81 ? -32.083 -3.536 17.909 1.00 69.44 81 GLN A CA 1
ATOM 638 C C . GLN A 1 81 ? -33.589 -3.574 17.723 1.00 69.44 81 GLN A C 1
ATOM 640 O O . GLN A 1 81 ? -34.229 -4.593 17.986 1.00 69.44 81 GLN A O 1
ATOM 645 N N . MET A 1 82 ? -34.160 -2.434 17.341 1.00 67.81 82 MET A N 1
ATOM 646 C CA . MET A 1 82 ? -35.577 -2.342 17.043 1.00 67.81 82 MET A CA 1
ATOM 647 C C . MET A 1 82 ? -35.857 -3.385 15.962 1.00 67.81 82 MET A C 1
ATOM 649 O O . MET A 1 82 ? -35.336 -3.276 14.849 1.00 67.81 82 MET A O 1
ATOM 653 N N . GLN A 1 83 ? -36.605 -4.441 16.302 1.00 69.94 83 GLN A N 1
ATOM 654 C CA . GLN A 1 83 ? -37.028 -5.388 15.282 1.00 69.94 83 GLN A CA 1
ATOM 655 C C . GLN A 1 83 ? -37.782 -4.582 14.227 1.00 69.94 83 GLN A C 1
ATOM 657 O O . GLN A 1 83 ? -38.652 -3.784 14.594 1.00 69.94 83 GLN A O 1
ATOM 662 N N . PRO A 1 84 ? -37.456 -4.748 12.934 1.00 71.12 84 PRO A N 1
ATOM 663 C CA . PRO A 1 84 ? -38.252 -4.124 11.901 1.00 71.12 84 PRO A CA 1
ATOM 664 C C . PRO A 1 84 ? -39.691 -4.606 12.100 1.00 71.12 84 PRO A C 1
ATOM 666 O O . PRO A 1 84 ? -39.969 -5.804 12.041 1.00 71.12 84 PRO A O 1
ATOM 669 N N . THR A 1 85 ? -40.599 -3.665 12.364 1.00 71.50 85 THR A N 1
ATOM 670 C CA . THR A 1 85 ? -42.043 -3.901 12.557 1.00 71.50 85 THR A CA 1
ATOM 671 C C . THR A 1 85 ? -42.662 -4.655 11.381 1.00 71.50 85 THR A C 1
ATOM 673 O O . THR A 1 85 ? -43.699 -5.300 11.513 1.00 71.50 85 THR A O 1
ATOM 676 N N . CYS A 1 86 ? -41.991 -4.616 10.231 1.00 77.12 86 CYS A N 1
ATOM 677 C CA . CYS A 1 86 ? -42.352 -5.317 9.019 1.00 77.12 86 CYS A CA 1
ATOM 678 C C . CYS A 1 86 ? -41.286 -6.358 8.677 1.00 77.12 86 CYS A C 1
ATOM 680 O O . CYS A 1 86 ? -40.137 -6.016 8.393 1.00 77.12 86 CYS A O 1
ATOM 682 N N . GLN A 1 87 ? -41.674 -7.630 8.626 1.00 78.50 87 GLN A N 1
ATOM 683 C CA . GLN A 1 87 ? -40.787 -8.669 8.113 1.00 78.50 87 GLN A CA 1
ATOM 684 C C . GLN A 1 87 ? -40.839 -8.675 6.582 1.00 78.50 87 GLN A C 1
ATOM 686 O O . GLN A 1 87 ? -41.916 -8.739 5.986 1.00 78.50 87 GLN A O 1
ATOM 691 N N . LEU A 1 88 ? -39.674 -8.628 5.934 1.00 84.56 88 LEU A N 1
ATOM 692 C CA . LEU A 1 88 ? -39.551 -8.844 4.493 1.00 84.56 88 LEU A CA 1
ATOM 693 C C . LEU A 1 88 ? -39.641 -10.346 4.212 1.00 84.56 88 LEU A C 1
ATOM 695 O O . LEU A 1 88 ? -38.696 -11.093 4.462 1.00 84.56 88 LEU A O 1
ATOM 699 N N . ARG A 1 89 ? -40.779 -10.802 3.684 1.00 80.25 89 ARG A N 1
ATOM 700 C CA . ARG A 1 89 ? -40.950 -12.182 3.223 1.00 80.25 89 ARG A CA 1
ATOM 701 C C . ARG A 1 89 ? -40.729 -12.267 1.723 1.00 80.25 89 ARG A C 1
ATOM 703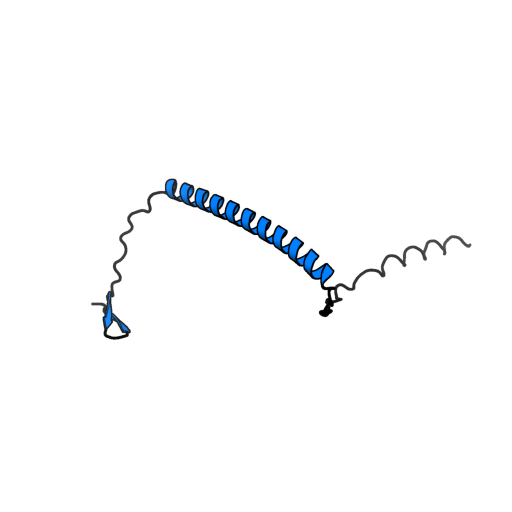 O O . ARG A 1 89 ? -41.238 -11.461 0.946 1.00 80.25 89 ARG A O 1
ATOM 710 N N . ARG A 1 90 ? -39.980 -13.284 1.305 1.00 81.00 90 ARG A N 1
ATOM 711 C CA . ARG A 1 90 ? -39.835 -13.628 -0.108 1.00 81.00 90 ARG A CA 1
ATOM 712 C C . ARG A 1 90 ? -41.149 -14.237 -0.601 1.00 81.00 90 ARG A C 1
ATOM 714 O O . ARG A 1 90 ? -41.585 -15.255 -0.072 1.00 81.00 90 ARG A O 1
ATOM 721 N N . SER A 1 91 ? -41.762 -13.615 -1.603 1.00 84.06 91 SER A N 1
ATOM 722 C CA . SER A 1 91 ? -42.963 -14.099 -2.284 1.00 84.06 91 SER A CA 1
ATOM 723 C C . SER A 1 91 ? -42.645 -14.250 -3.771 1.00 84.06 91 SER A C 1
ATOM 725 O O . SER A 1 91 ? -42.542 -13.270 -4.514 1.00 84.06 91 SER A O 1
ATOM 727 N N . GLY A 1 92 ? -42.379 -15.489 -4.191 1.00 85.56 92 GLY A N 1
ATOM 728 C CA . GLY A 1 92 ? -41.887 -15.787 -5.536 1.00 85.56 92 GLY A CA 1
ATOM 729 C C . GLY A 1 92 ? -40.548 -15.097 -5.833 1.00 85.56 92 GLY A C 1
ATOM 730 O O . GLY A 1 92 ? -39.547 -15.327 -5.149 1.00 85.56 92 GLY A O 1
ATOM 731 N N . SER A 1 93 ? -40.527 -14.242 -6.860 1.00 87.81 93 SER A N 1
ATOM 732 C CA . SER A 1 93 ? -39.344 -13.485 -7.301 1.00 87.81 93 SER A CA 1
ATOM 733 C C . SER A 1 93 ? -39.163 -12.124 -6.616 1.00 87.81 93 SER A C 1
ATOM 735 O O . SER A 1 93 ? -38.164 -11.453 -6.872 1.00 87.81 93 SER A O 1
ATOM 737 N N . ARG A 1 94 ? -40.095 -11.695 -5.754 1.00 82.88 94 ARG A N 1
ATOM 738 C CA . ARG A 1 94 ? -40.068 -10.380 -5.091 1.00 82.88 94 ARG A CA 1
ATOM 739 C C . ARG A 1 94 ? -40.054 -10.520 -3.569 1.00 82.88 94 ARG A C 1
ATOM 741 O O . ARG A 1 94 ? -40.433 -11.554 -3.020 1.00 82.88 94 ARG A O 1
ATOM 748 N N . PHE A 1 95 ? -39.621 -9.469 -2.880 1.00 86.44 95 PHE A N 1
ATOM 749 C CA . PHE A 1 95 ? -39.744 -9.351 -1.427 1.00 86.44 95 PHE A CA 1
ATOM 750 C C . PHE A 1 95 ? -40.931 -8.448 -1.102 1.00 86.44 95 PHE A C 1
ATOM 752 O O . PHE A 1 95 ? -41.063 -7.373 -1.682 1.00 86.44 95 PHE A O 1
ATOM 759 N N . ILE A 1 96 ? -41.801 -8.898 -0.201 1.00 84.00 96 ILE A N 1
ATOM 760 C CA . ILE A 1 96 ? -42.964 -8.148 0.273 1.00 84.00 96 ILE A CA 1
ATOM 761 C C . ILE A 1 96 ? -42.750 -7.868 1.759 1.00 84.00 96 ILE A C 1
ATOM 763 O O . ILE A 1 96 ? -42.466 -8.784 2.530 1.00 84.00 96 ILE A O 1
ATOM 767 N N . SER A 1 97 ? -42.871 -6.606 2.165 1.00 82.88 97 SER A N 1
ATOM 768 C CA . SER A 1 97 ? -42.888 -6.221 3.574 1.00 82.88 97 SER A CA 1
ATOM 769 C C . SER A 1 97 ? -44.274 -6.496 4.154 1.00 82.88 97 SER A C 1
ATOM 771 O O . SER A 1 97 ? -45.243 -5.837 3.780 1.00 82.88 97 SER A O 1
ATOM 773 N N . THR A 1 98 ? -44.386 -7.465 5.058 1.00 76.75 98 THR A N 1
ATOM 774 C CA . THR A 1 98 ? -45.621 -7.715 5.810 1.00 76.75 98 THR A CA 1
ATOM 775 C C . THR A 1 98 ? -45.476 -7.115 7.201 1.00 76.75 98 THR A C 1
ATOM 777 O O . THR A 1 98 ? -44.688 -7.618 8.004 1.00 76.75 98 THR A O 1
ATOM 780 N N . CYS A 1 99 ? -46.217 -6.041 7.463 1.00 79.56 99 CYS A N 1
ATOM 781 C CA . CYS A 1 99 ? -46.394 -5.453 8.790 1.00 79.56 99 CYS A CA 1
ATOM 782 C C . CYS A 1 99 ? -47.752 -5.931 9.327 1.00 79.56 99 CYS A C 1
ATOM 784 O O . CYS A 1 99 ? -48.709 -5.992 8.551 1.00 79.56 99 CYS A O 1
ATOM 786 N N . ARG A 1 100 ? -47.832 -6.312 10.603 1.00 65.81 100 ARG A N 1
ATOM 787 C CA . ARG A 1 100 ? -49.106 -6.563 11.293 1.00 65.81 100 ARG A CA 1
ATOM 788 C C . ARG A 1 100 ? -49.454 -5.377 12.170 1.00 65.81 100 ARG A C 1
ATOM 790 O O . ARG A 1 100 ? -48.498 -4.800 12.732 1.00 65.81 100 ARG A O 1
#

Foldseek 3Di:
DPDVPVVVVVVPVPPPPDDDPDPDPPDDPPPQDVVNVVVVVVVVVVVVVVVVVVVVVVVVVVVVVVVVCVVVPDDDPPDPPPDPQWDFDDDPPDTDTDHD

Mean predicted aligned error: 19.85 Å

Sequence (100 aa):
MSQSRLSTIFTSALLATAILPGASPAALAQVLNPADRNALVRQNELQVLENRLRRQQYQQQQQQFRAQDREVAPQRPDVQQMQPTCQLRRSGSRFISTCR